Protein AF-A0A7W8ZQ38-F1 (afdb_monomer_lite)

Radius of gyration: 33.42 Å; chains: 1; bounding box: 66×79×79 Å

Structure (mmCIF, N/CA/C/O backbone):
data_AF-A0A7W8ZQ38-F1
#
_entry.id   AF-A0A7W8ZQ38-F1
#
loop_
_atom_site.group_PDB
_atom_site.id
_atom_site.type_symbol
_atom_site.label_atom_id
_atom_site.label_alt_id
_atom_site.label_comp_id
_atom_site.label_asym_id
_atom_site.label_entity_id
_atom_site.label_seq_id
_atom_site.pdbx_PDB_ins_code
_atom_site.Cartn_x
_atom_site.Cartn_y
_atom_site.Cartn_z
_atom_site.occupancy
_atom_site.B_iso_or_equiv
_atom_site.auth_seq_id
_atom_site.auth_comp_id
_atom_site.auth_asym_id
_atom_site.auth_atom_id
_atom_site.pdbx_PDB_model_num
ATOM 1 N N . MET A 1 1 ? -31.532 58.355 -1.473 1.00 50.69 1 MET A N 1
ATOM 2 C CA . MET A 1 1 ? -31.841 57.346 -2.506 1.00 50.69 1 MET A CA 1
ATOM 3 C C . MET A 1 1 ? -30.636 57.085 -3.416 1.00 50.69 1 MET A C 1
ATOM 5 O O . MET A 1 1 ? -30.842 56.932 -4.606 1.00 50.69 1 MET A O 1
ATOM 9 N N . ASP A 1 2 ? -29.387 57.018 -2.915 1.00 50.34 2 ASP A N 1
ATOM 10 C CA . ASP A 1 2 ? -28.267 56.768 -3.848 1.00 50.34 2 ASP A CA 1
ATOM 11 C C . ASP A 1 2 ? -26.927 56.328 -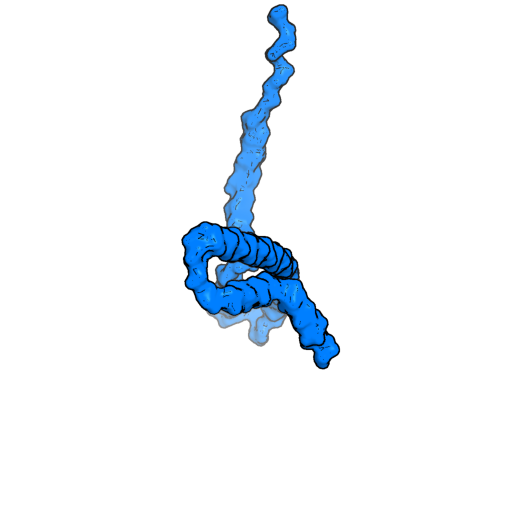3.221 1.00 50.34 2 ASP A C 1
ATOM 13 O O . ASP A 1 2 ? -25.925 57.016 -3.374 1.00 50.34 2 ASP A O 1
ATOM 17 N N . LYS A 1 3 ? -26.876 55.215 -2.468 1.00 45.84 3 LYS A N 1
ATOM 18 C CA . LYS A 1 3 ? -25.592 54.599 -2.039 1.00 45.84 3 LYS A CA 1
ATOM 19 C C . LYS A 1 3 ? -25.678 53.086 -1.767 1.00 45.84 3 LYS A C 1
ATOM 21 O O . LYS A 1 3 ? -25.206 52.639 -0.731 1.00 45.84 3 LYS A O 1
ATOM 26 N N . LEU A 1 4 ? -26.277 52.278 -2.649 1.00 53.41 4 LEU A N 1
ATOM 27 C CA . LEU A 1 4 ? -26.262 50.805 -2.481 1.00 53.41 4 LEU A CA 1
ATOM 28 C C . LEU A 1 4 ? -26.040 49.985 -3.770 1.00 53.41 4 LEU A C 1
ATOM 30 O O . LEU A 1 4 ? -26.257 48.778 -3.770 1.00 53.41 4 LEU A O 1
ATOM 34 N N . THR A 1 5 ? -25.533 50.585 -4.851 1.00 55.25 5 THR A N 1
ATOM 35 C CA . THR A 1 5 ? -25.289 49.855 -6.114 1.00 55.25 5 THR A CA 1
ATOM 36 C C . THR A 1 5 ? -23.851 50.022 -6.589 1.00 55.25 5 THR A C 1
ATOM 38 O O . THR A 1 5 ? -23.603 50.560 -7.664 1.00 55.25 5 THR A O 1
ATOM 41 N N . LYS A 1 6 ? -22.862 49.615 -5.786 1.00 55.97 6 LYS A N 1
ATOM 42 C CA . LYS A 1 6 ? -21.477 49.545 -6.275 1.00 55.97 6 LYS A CA 1
ATOM 43 C C . LYS A 1 6 ? -20.594 48.613 -5.451 1.00 55.97 6 LYS A C 1
ATOM 45 O O . LYS A 1 6 ? -19.630 49.054 -4.860 1.00 55.97 6 LYS A O 1
ATOM 50 N N . GLU A 1 7 ? -20.936 47.331 -5.426 1.00 59.12 7 GLU A N 1
ATOM 51 C CA . GLU A 1 7 ? -19.962 46.243 -5.251 1.00 59.12 7 GLU A CA 1
ATOM 52 C C . GLU A 1 7 ? -20.683 44.900 -5.407 1.00 59.12 7 GLU A C 1
ATOM 54 O O . GLU A 1 7 ? -21.169 44.300 -4.452 1.00 59.12 7 GLU A O 1
ATOM 59 N N . LYS A 1 8 ? -20.802 44.417 -6.644 1.00 54.44 8 LYS A N 1
ATOM 60 C CA . LYS A 1 8 ? -20.897 42.973 -6.866 1.00 54.44 8 LYS A CA 1
ATOM 61 C C . LYS A 1 8 ? -19.575 42.566 -7.500 1.00 54.44 8 LYS A C 1
ATOM 63 O O . LYS A 1 8 ? -19.341 42.972 -8.638 1.00 54.44 8 LYS A O 1
ATOM 68 N N . PRO A 1 9 ? -18.695 41.852 -6.778 1.00 54.56 9 PRO A N 1
ATOM 69 C CA . PRO A 1 9 ? -17.457 41.371 -7.361 1.00 54.56 9 PRO A CA 1
ATOM 70 C C . PRO A 1 9 ? -17.794 40.466 -8.545 1.00 54.56 9 PRO A C 1
ATOM 72 O O . PRO A 1 9 ? -18.752 39.689 -8.519 1.00 54.56 9 PRO A O 1
ATOM 75 N N . ASP A 1 10 ? -17.033 40.635 -9.615 1.00 60.50 10 ASP A N 1
ATOM 76 C CA . ASP A 1 10 ? -17.262 40.037 -10.921 1.00 60.50 10 ASP A CA 1
ATOM 77 C C . ASP A 1 10 ? -16.952 38.528 -10.904 1.00 60.50 10 ASP A C 1
ATOM 79 O O . ASP A 1 10 ? -15.903 38.052 -11.342 1.00 60.50 10 ASP A O 1
ATOM 83 N N . LEU A 1 11 ? -17.889 37.756 -10.348 1.00 59.16 11 LEU A N 1
ATOM 84 C CA . LEU A 1 11 ? -17.826 36.296 -10.227 1.00 59.16 11 LEU A CA 1
ATOM 85 C C . LEU A 1 11 ? -17.810 35.567 -11.582 1.00 59.16 11 LEU A C 1
ATOM 87 O O . LEU A 1 11 ? -17.592 34.353 -11.605 1.00 59.16 11 LEU A O 1
ATOM 91 N N . LYS A 1 12 ? -18.048 36.260 -12.705 1.00 59.25 12 LYS A N 1
ATOM 92 C CA . LYS A 1 12 ? -17.994 35.663 -14.049 1.00 59.25 12 LYS A CA 1
ATOM 93 C C . LYS A 1 12 ? -16.576 35.635 -14.608 1.00 59.25 12 LYS A C 1
ATOM 95 O O . LYS A 1 12 ? -16.187 34.630 -15.204 1.00 59.25 12 LYS A O 1
ATOM 100 N N . ASN A 1 13 ? -15.786 36.676 -14.360 1.00 58.81 13 ASN A N 1
ATOM 101 C CA . ASN A 1 13 ? -14.417 36.754 -14.868 1.00 58.81 13 ASN A CA 1
ATOM 102 C C . ASN A 1 13 ? -13.451 35.827 -14.104 1.00 58.81 13 ASN A C 1
ATOM 104 O O . ASN A 1 13 ? -12.602 35.192 -14.725 1.00 58.81 13 ASN A O 1
ATOM 108 N N . PHE A 1 14 ? -13.674 35.604 -12.803 1.00 56.91 14 PHE A N 1
ATOM 109 C CA . PHE A 1 14 ? -12.914 34.618 -12.012 1.00 56.91 14 PHE A CA 1
ATOM 110 C C . PHE A 1 14 ? -13.169 33.156 -12.425 1.00 56.91 14 PHE A C 1
ATOM 112 O O . PHE A 1 14 ? -12.288 32.310 -12.289 1.00 56.91 14 PHE A O 1
ATOM 119 N N . GLN A 1 15 ? -14.365 32.834 -12.931 1.00 60.34 15 GLN A N 1
ATOM 120 C CA . GLN A 1 15 ? -14.684 31.478 -13.396 1.00 60.34 15 GLN A CA 1
ATOM 121 C C . GLN A 1 15 ? -14.070 31.179 -14.768 1.00 60.34 15 GLN A C 1
ATOM 123 O O . GLN A 1 15 ? -13.598 30.064 -14.991 1.00 60.34 15 GLN A O 1
ATOM 128 N N . ASN A 1 16 ? -14.016 32.166 -15.666 1.00 60.19 16 ASN A N 1
ATOM 129 C CA . ASN A 1 16 ? -13.423 31.990 -16.993 1.00 60.19 16 ASN A CA 1
ATOM 130 C C . ASN A 1 16 ? -11.898 31.785 -16.947 1.00 60.19 16 ASN A C 1
ATOM 132 O O . ASN A 1 16 ? -11.396 30.927 -17.674 1.00 60.19 16 ASN A O 1
ATOM 136 N N . ASP A 1 17 ? -11.179 32.463 -16.047 1.00 58.16 17 ASP A N 1
ATOM 137 C CA . ASP A 1 17 ? -9.726 32.268 -15.887 1.00 58.16 17 ASP A CA 1
ATOM 138 C C . ASP A 1 17 ? -9.374 30.894 -15.283 1.00 58.16 17 ASP A C 1
ATOM 140 O O . ASP A 1 17 ? -8.382 30.261 -15.652 1.00 58.16 17 ASP A O 1
ATOM 144 N N . GLN A 1 18 ? -10.246 30.359 -14.424 1.00 55.41 18 GLN A N 1
ATOM 145 C CA . GLN A 1 18 ? -10.088 29.023 -13.839 1.00 55.41 18 GLN A CA 1
ATOM 146 C C . GLN A 1 18 ? -10.422 27.893 -14.836 1.00 55.41 18 GLN A C 1
ATOM 148 O O . GLN A 1 18 ? -9.882 26.790 -14.726 1.00 55.41 18 GLN A O 1
ATOM 153 N N . MET A 1 19 ? -11.291 28.135 -15.828 1.00 52.50 19 MET A N 1
ATOM 154 C CA . MET A 1 19 ? -11.698 27.113 -16.808 1.00 52.50 19 MET A CA 1
ATOM 155 C C . MET A 1 19 ? -10.720 26.947 -17.981 1.00 52.50 19 MET A C 1
ATOM 157 O O . MET A 1 19 ? -10.609 25.846 -18.532 1.00 52.50 19 MET A O 1
ATOM 161 N N . ILE A 1 20 ? -9.980 27.994 -18.360 1.00 53.94 20 ILE A N 1
ATOM 162 C CA . ILE A 1 20 ? -9.043 27.929 -19.496 1.00 53.94 20 ILE A CA 1
ATOM 163 C C . ILE A 1 20 ? -7.747 27.191 -19.114 1.00 53.94 20 ILE A C 1
ATOM 165 O O . ILE A 1 20 ? -7.216 26.431 -19.928 1.00 53.94 20 ILE A O 1
ATOM 169 N N . SER A 1 21 ? -7.292 27.306 -17.860 1.00 51.31 21 SER A N 1
ATOM 170 C CA . SER A 1 21 ? -6.097 26.594 -17.370 1.00 51.31 21 SER A CA 1
ATOM 171 C C . SER A 1 21 ? -6.341 25.092 -17.127 1.00 51.31 21 SER A C 1
ATOM 173 O O . SER A 1 21 ? -5.463 24.253 -17.345 1.00 51.31 21 SER A O 1
ATOM 175 N N . LYS A 1 22 ? -7.574 24.707 -16.778 1.00 52.22 22 LYS A N 1
ATOM 176 C CA . LYS A 1 22 ? -7.913 23.311 -16.456 1.00 52.22 22 LYS A CA 1
ATOM 177 C C . LYS A 1 22 ? -8.055 22.391 -17.671 1.00 52.22 22 LYS A C 1
ATOM 179 O O . LYS A 1 22 ? -7.666 21.230 -17.618 1.00 52.22 22 LYS A O 1
ATOM 184 N N . LYS A 1 23 ? -8.514 22.881 -18.827 1.00 52.53 23 LYS A N 1
ATOM 185 C CA . LYS A 1 23 ? -8.968 21.986 -19.914 1.00 52.53 23 LYS A CA 1
ATOM 186 C C . LYS A 1 23 ? -7.860 21.224 -20.666 1.00 52.53 23 LYS A C 1
ATOM 188 O O . LYS A 1 23 ? -8.150 20.213 -21.307 1.00 52.53 23 LYS A O 1
ATOM 193 N N . LYS A 1 24 ? -6.599 21.677 -20.603 1.00 52.25 24 LYS A N 1
ATOM 194 C CA . LYS A 1 24 ? -5.443 20.956 -21.184 1.00 52.25 24 LYS A CA 1
ATOM 195 C C . LYS A 1 24 ? -4.626 20.206 -20.129 1.00 52.25 24 LYS A C 1
ATOM 197 O O . LYS A 1 24 ? -4.165 19.106 -20.413 1.00 52.25 24 LYS A O 1
ATOM 202 N N . SER A 1 25 ? -4.512 20.759 -18.921 1.00 50.41 25 SER A N 1
ATOM 203 C CA . SER A 1 25 ? -3.780 20.143 -17.808 1.00 50.41 25 SER A CA 1
ATOM 204 C C . SER A 1 25 ? -4.532 18.964 -17.180 1.00 50.41 25 SER A C 1
ATOM 206 O O . SER A 1 25 ? -3.908 17.973 -16.803 1.00 50.41 25 SER A O 1
ATOM 208 N N . ASP A 1 26 ? -5.870 18.997 -17.152 1.00 52.50 26 ASP A N 1
ATOM 209 C CA . ASP A 1 26 ? -6.668 17.934 -16.526 1.00 52.50 26 ASP A CA 1
ATOM 210 C C . ASP A 1 26 ? -6.552 16.597 -17.266 1.00 52.50 26 ASP A C 1
ATOM 212 O O . ASP A 1 26 ? -6.580 15.548 -16.632 1.00 52.50 26 ASP A O 1
ATOM 216 N N . ARG A 1 27 ? -6.344 16.591 -18.592 1.00 56.06 27 ARG A N 1
ATOM 217 C CA . ARG A 1 27 ? -6.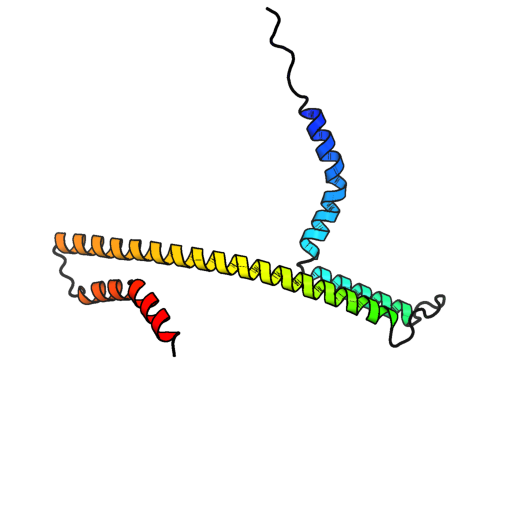204 15.330 -19.347 1.00 56.06 27 ARG A CA 1
ATOM 218 C C . ARG A 1 27 ? -4.858 14.645 -19.119 1.00 56.06 27 ARG A C 1
ATOM 220 O O . ARG A 1 27 ? -4.819 13.425 -18.986 1.00 56.06 27 ARG A O 1
ATOM 227 N N . PHE A 1 28 ? -3.777 15.415 -19.013 1.00 50.03 28 PHE A N 1
ATOM 228 C CA . PHE A 1 28 ? -2.4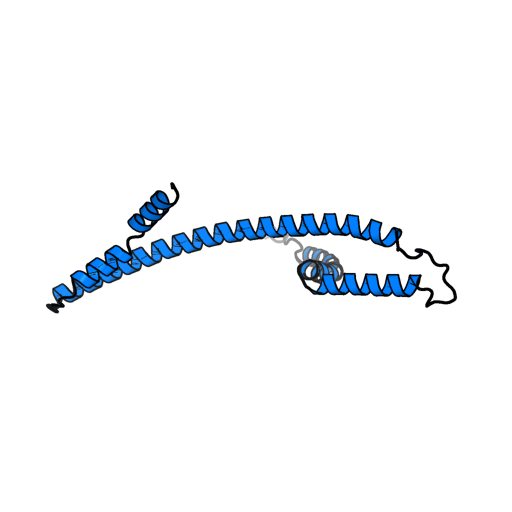74 14.870 -18.627 1.00 50.03 28 PHE A CA 1
ATOM 229 C C . PHE A 1 28 ? -2.457 14.486 -17.146 1.00 50.03 28 PHE A C 1
ATOM 231 O O . PHE A 1 28 ? -1.960 13.419 -16.806 1.00 50.03 28 PHE A O 1
ATOM 238 N N . SER A 1 29 ? -3.089 15.275 -16.276 1.00 41.94 29 SER A N 1
ATOM 239 C CA . SER A 1 29 ? -3.174 14.982 -14.841 1.00 41.94 29 SER A CA 1
ATOM 240 C C . SER A 1 29 ? -3.999 13.727 -14.538 1.00 41.94 29 SER A C 1
ATOM 242 O O . SER A 1 29 ? -3.635 12.976 -13.633 1.00 41.94 29 SER A O 1
ATOM 244 N N . PHE A 1 30 ? -5.052 13.437 -15.315 1.00 50.88 30 PHE A N 1
ATOM 245 C CA . PHE A 1 30 ? -5.841 12.208 -15.150 1.00 50.88 30 PHE A CA 1
ATOM 246 C C . PHE A 1 30 ? -5.064 10.952 -15.571 1.00 50.88 30 PHE A C 1
ATOM 248 O O . PHE A 1 30 ? -5.167 9.913 -14.921 1.00 50.88 30 PHE A O 1
ATOM 255 N N . LEU A 1 31 ? -4.236 11.055 -16.618 1.00 52.12 31 LEU A N 1
ATOM 256 C CA . LEU A 1 31 ? -3.332 9.977 -17.020 1.00 52.12 31 LEU A CA 1
ATOM 257 C C . LEU A 1 31 ? -2.223 9.789 -15.982 1.00 52.12 31 LEU A C 1
ATOM 259 O O . LEU A 1 31 ? -2.029 8.684 -15.498 1.00 52.12 31 LEU A O 1
ATOM 263 N N . ILE A 1 32 ? -1.545 10.852 -15.561 1.00 53.97 32 ILE A N 1
ATOM 264 C CA . ILE A 1 32 ? -0.431 10.777 -14.605 1.00 53.97 32 ILE A CA 1
ATOM 265 C C . ILE A 1 32 ? -0.919 10.211 -13.256 1.00 53.97 32 ILE A C 1
ATOM 267 O O . ILE A 1 32 ? -0.357 9.240 -12.761 1.00 53.97 32 ILE A O 1
ATOM 271 N N . THR A 1 33 ? -2.022 10.712 -12.696 1.00 52.66 33 THR A N 1
ATOM 272 C CA . THR A 1 33 ? -2.479 10.314 -11.347 1.00 52.66 33 THR A CA 1
ATOM 273 C C . THR A 1 33 ? -2.900 8.841 -11.250 1.00 52.66 33 THR A C 1
ATOM 275 O O . THR A 1 33 ? -2.713 8.226 -10.203 1.00 52.66 33 THR A O 1
ATOM 278 N N . ASN A 1 34 ? -3.410 8.245 -12.336 1.00 53.22 34 ASN A N 1
ATOM 279 C CA . ASN A 1 34 ? -3.832 6.838 -12.352 1.00 53.22 34 ASN A CA 1
ATOM 280 C C . ASN A 1 34 ? -2.770 5.876 -12.922 1.00 53.22 34 ASN A C 1
ATOM 282 O O . ASN A 1 34 ? -2.847 4.670 -12.698 1.00 53.22 34 ASN A O 1
ATOM 286 N N . THR A 1 35 ? -1.775 6.381 -13.661 1.00 50.47 35 THR A N 1
ATOM 287 C CA . THR A 1 35 ? -0.789 5.525 -14.348 1.00 50.47 35 THR A CA 1
ATOM 288 C C . THR A 1 35 ? 0.354 5.111 -13.425 1.00 50.47 35 THR A C 1
ATOM 290 O O . THR A 1 35 ? 0.768 3.960 -13.477 1.00 50.47 35 THR A O 1
ATOM 293 N N . PHE A 1 36 ? 0.812 5.971 -12.507 1.00 55.06 36 PHE A N 1
ATOM 294 C CA . PHE A 1 36 ? 1.933 5.634 -11.608 1.00 55.06 36 PHE A CA 1
ATOM 295 C C . PHE A 1 36 ? 1.607 4.582 -10.527 1.00 55.06 36 PHE A C 1
ATOM 297 O O . PHE A 1 36 ? 2.522 4.080 -9.882 1.00 55.06 36 PHE A O 1
ATOM 304 N N . GLY A 1 37 ? 0.332 4.226 -10.334 1.00 53.19 37 GLY A N 1
ATOM 305 C CA . GLY A 1 37 ? -0.103 3.189 -9.387 1.00 53.19 37 GLY A CA 1
ATOM 306 C C . GLY A 1 37 ? -0.681 1.926 -10.033 1.00 53.19 37 GLY A C 1
ATOM 307 O O . GLY A 1 37 ? -1.184 1.068 -9.314 1.00 53.19 37 GLY A O 1
ATOM 308 N N . SER A 1 38 ? -0.662 1.815 -11.366 1.00 64.12 38 SER A N 1
ATOM 309 C CA . SER A 1 38 ? -1.409 0.790 -12.107 1.00 64.12 38 SER A CA 1
ATOM 310 C C . SER A 1 38 ? -0.504 -0.071 -12.991 1.00 64.12 38 SER A C 1
ATOM 312 O O . SER A 1 38 ? 0.510 0.394 -13.511 1.00 64.12 38 SER A O 1
ATOM 314 N N . ILE A 1 39 ? -0.921 -1.323 -13.222 1.00 70.75 39 ILE A N 1
ATOM 315 C CA . ILE A 1 39 ? -0.282 -2.315 -14.112 1.00 70.75 39 ILE A CA 1
ATOM 316 C C . ILE A 1 39 ? 0.015 -1.757 -15.521 1.00 70.75 39 ILE A C 1
ATOM 318 O O . ILE A 1 39 ? 0.901 -2.235 -16.222 1.00 70.75 39 ILE A O 1
ATOM 322 N N . VAL A 1 40 ? -0.690 -0.694 -15.919 1.00 74.69 40 VAL A N 1
ATOM 323 C CA . VAL A 1 40 ? -0.520 0.037 -17.181 1.00 74.69 40 VAL A CA 1
ATOM 324 C C . VAL A 1 40 ? 0.889 0.629 -17.348 1.00 74.69 40 VAL A C 1
ATOM 326 O O . VAL A 1 40 ? 1.429 0.583 -18.453 1.00 74.69 40 VAL A O 1
ATOM 329 N N . PHE A 1 41 ? 1.522 1.140 -16.283 1.00 77.19 41 PHE A N 1
ATOM 330 C CA . PHE A 1 41 ? 2.887 1.686 -16.374 1.00 77.19 41 PHE A CA 1
ATOM 331 C C . PHE A 1 41 ? 3.913 0.602 -16.716 1.00 77.19 41 PHE A C 1
ATOM 333 O O . PHE A 1 41 ? 4.782 0.809 -17.561 1.00 77.19 41 PHE A O 1
ATOM 340 N N . LEU A 1 42 ? 3.756 -0.586 -16.125 1.00 80.94 42 LEU A N 1
ATOM 341 C CA . LEU A 1 42 ? 4.599 -1.743 -16.412 1.00 80.94 42 LEU A CA 1
ATOM 342 C C . LEU A 1 42 ? 4.514 -2.132 -17.895 1.00 80.94 42 LEU A C 1
ATOM 344 O O . LEU A 1 42 ? 5.548 -2.325 -18.533 1.00 80.94 42 LEU A O 1
ATOM 348 N N . PHE A 1 43 ? 3.308 -2.179 -18.472 1.00 83.31 43 PHE A N 1
ATOM 349 C CA . PHE A 1 43 ? 3.132 -2.477 -19.900 1.00 83.31 43 PHE A CA 1
ATOM 350 C C . PHE A 1 43 ? 3.793 -1.437 -20.815 1.00 83.31 43 PHE A C 1
ATOM 352 O O . PHE A 1 43 ? 4.389 -1.811 -21.823 1.00 83.31 43 PHE A O 1
ATOM 359 N N . ILE A 1 44 ? 3.743 -0.151 -20.458 1.00 84.69 44 ILE A N 1
ATOM 360 C CA . ILE A 1 44 ? 4.436 0.919 -21.193 1.00 84.69 44 ILE A CA 1
ATOM 361 C C . ILE A 1 44 ? 5.956 0.730 -21.158 1.00 84.69 44 ILE A C 1
ATOM 363 O O . ILE A 1 44 ? 6.600 0.844 -22.201 1.00 84.69 44 ILE A O 1
ATOM 367 N N . CYS A 1 45 ? 6.530 0.400 -19.997 1.00 83.75 45 CYS A N 1
ATOM 368 C CA . CYS A 1 45 ? 7.963 0.120 -19.880 1.00 83.75 45 CYS A CA 1
ATOM 369 C C . CYS A 1 45 ? 8.374 -1.078 -20.744 1.00 83.75 45 CYS A C 1
ATOM 371 O O . CYS A 1 45 ? 9.357 -0.993 -21.477 1.00 83.75 45 CYS A O 1
ATOM 373 N N . ILE A 1 46 ? 7.600 -2.168 -20.714 1.00 86.75 46 ILE A N 1
ATOM 374 C CA . ILE A 1 46 ? 7.859 -3.347 -21.552 1.00 86.75 46 ILE A CA 1
ATOM 375 C C . ILE A 1 46 ? 7.801 -2.985 -23.038 1.00 86.75 46 ILE A C 1
ATOM 377 O O . ILE A 1 46 ? 8.709 -3.339 -23.786 1.00 86.75 46 ILE A O 1
ATOM 381 N N . LEU A 1 47 ? 6.772 -2.253 -23.471 1.00 89.12 47 LEU A N 1
ATOM 382 C CA . LEU A 1 47 ? 6.635 -1.835 -24.866 1.00 89.12 47 LEU A CA 1
ATOM 383 C C . LEU A 1 47 ? 7.822 -0.964 -25.307 1.00 89.12 47 LEU A C 1
ATOM 385 O O . LEU A 1 47 ? 8.362 -1.168 -26.392 1.00 89.12 47 LEU A O 1
ATOM 389 N N . PHE A 1 48 ? 8.265 -0.040 -24.450 1.00 88.06 48 PHE A N 1
ATOM 390 C CA . PHE A 1 48 ? 9.452 0.778 -24.692 1.00 88.06 48 PHE A CA 1
ATOM 391 C C . PHE A 1 48 ? 10.712 -0.080 -24.880 1.00 88.06 48 PHE A C 1
ATOM 393 O O . PHE A 1 48 ? 11.436 0.121 -25.855 1.00 88.06 48 PHE A O 1
ATOM 400 N N . PHE A 1 49 ? 10.944 -1.072 -24.013 1.00 88.38 49 PHE A N 1
ATOM 401 C CA . PHE A 1 49 ? 12.078 -1.991 -24.154 1.00 88.38 49 PHE A CA 1
ATOM 402 C C . PHE A 1 49 ? 12.023 -2.791 -25.451 1.00 88.38 49 PHE A C 1
ATOM 404 O O . PHE A 1 49 ? 13.022 -2.866 -26.162 1.00 88.38 49 PHE A O 1
ATOM 411 N N . VAL A 1 50 ? 10.860 -3.348 -25.791 1.00 88.62 50 VAL A N 1
ATOM 412 C CA . VAL A 1 50 ? 10.680 -4.118 -27.029 1.00 88.62 50 VAL A CA 1
ATOM 413 C C . VAL A 1 50 ? 10.973 -3.248 -28.251 1.00 88.62 50 VAL A C 1
ATOM 415 O O . VAL A 1 50 ? 11.730 -3.664 -29.124 1.00 88.62 50 VAL A O 1
ATOM 418 N N . ILE A 1 51 ? 10.447 -2.021 -28.294 1.00 87.19 51 ILE A N 1
ATOM 419 C CA . ILE A 1 51 ? 10.700 -1.079 -29.394 1.00 87.19 51 ILE A CA 1
ATOM 420 C C . ILE A 1 51 ? 12.193 -0.731 -29.487 1.00 87.19 51 ILE A C 1
ATOM 422 O O . ILE A 1 51 ? 12.750 -0.739 -30.585 1.00 87.19 51 ILE A O 1
ATOM 426 N N . TRP A 1 52 ? 12.855 -0.467 -28.355 1.00 85.50 52 TRP A N 1
ATOM 427 C CA . TRP A 1 52 ? 14.283 -0.135 -28.312 1.00 85.50 52 TRP A CA 1
ATOM 428 C C . TRP A 1 52 ? 15.167 -1.285 -28.800 1.00 85.50 52 TRP A C 1
ATOM 430 O O . TRP A 1 52 ? 16.095 -1.075 -29.586 1.00 85.50 52 TRP A O 1
ATOM 440 N N . ILE A 1 53 ? 14.864 -2.507 -28.361 1.00 83.94 53 ILE A N 1
ATOM 441 C CA . ILE A 1 53 ? 15.576 -3.718 -28.773 1.00 83.94 53 ILE A CA 1
ATOM 442 C C . ILE A 1 53 ? 15.352 -3.960 -30.270 1.00 83.94 53 ILE A C 1
ATOM 444 O O . ILE A 1 53 ? 16.322 -4.143 -30.999 1.00 83.94 53 ILE A O 1
ATOM 448 N N . CYS A 1 54 ? 14.110 -3.882 -30.766 1.00 83.31 54 CYS A N 1
ATOM 449 C CA . CYS A 1 54 ? 13.809 -4.034 -32.194 1.00 83.31 54 CYS A CA 1
ATOM 450 C C . CYS A 1 54 ? 14.526 -2.990 -33.068 1.00 83.31 54 CYS A C 1
ATOM 452 O O . CYS A 1 54 ? 15.008 -3.334 -34.148 1.00 83.31 54 CYS A O 1
ATOM 454 N N . TRP A 1 55 ? 14.635 -1.741 -32.602 1.00 81.12 55 TRP A N 1
ATOM 455 C CA . TRP A 1 55 ? 15.397 -0.691 -33.285 1.00 81.12 55 TRP A CA 1
ATOM 456 C C . TRP A 1 55 ? 16.891 -1.040 -33.351 1.00 81.12 55 TRP A C 1
ATOM 458 O O . TRP A 1 55 ? 17.498 -0.951 -34.419 1.00 81.12 55 TRP A O 1
ATOM 468 N N . ASN A 1 56 ? 17.492 -1.459 -32.234 1.00 78.00 56 ASN A N 1
ATOM 469 C CA . ASN A 1 56 ? 18.933 -1.729 -32.157 1.00 78.00 56 ASN A CA 1
ATOM 470 C C . ASN A 1 56 ? 19.354 -3.098 -32.728 1.00 78.00 56 ASN A C 1
ATOM 472 O O . ASN A 1 56 ? 20.527 -3.271 -33.050 1.00 78.00 56 ASN A O 1
ATOM 476 N N . LEU A 1 57 ? 18.422 -4.036 -32.943 1.00 73.88 57 LEU A N 1
ATOM 477 C CA . LEU A 1 57 ? 18.672 -5.311 -33.639 1.00 73.88 57 LEU A CA 1
ATOM 478 C C . LEU A 1 57 ? 18.894 -5.165 -35.155 1.00 73.88 57 LEU A C 1
ATOM 480 O O . LEU A 1 57 ? 19.132 -6.159 -35.835 1.00 73.88 57 LEU A O 1
ATOM 484 N N . GLY A 1 58 ? 18.812 -3.949 -35.702 1.00 67.69 58 GLY A N 1
ATOM 485 C CA . GLY A 1 58 ? 19.071 -3.709 -37.123 1.00 67.69 58 GLY A CA 1
ATOM 486 C C . GLY A 1 58 ? 17.933 -4.145 -38.050 1.00 67.69 58 GLY A C 1
ATOM 487 O O . GLY A 1 58 ? 18.147 -4.285 -39.250 1.00 67.69 58 GLY A O 1
ATOM 488 N N . LEU A 1 59 ? 16.709 -4.310 -37.528 1.00 60.12 59 LEU A N 1
ATOM 489 C CA . LEU A 1 59 ? 15.501 -4.546 -38.341 1.00 60.12 59 LEU A CA 1
ATOM 490 C C . LEU A 1 59 ? 15.170 -3.363 -39.274 1.00 60.12 59 LEU A C 1
ATOM 492 O O . LEU A 1 59 ? 14.385 -3.511 -40.207 1.00 60.12 59 LEU A O 1
ATOM 496 N N . LEU A 1 60 ? 15.777 -2.195 -39.038 1.00 59.78 60 LEU A N 1
ATOM 497 C CA . LEU A 1 60 ? 15.680 -1.007 -39.881 1.00 59.78 60 LEU A CA 1
ATOM 498 C C . LEU A 1 60 ? 16.998 -0.819 -40.663 1.00 59.78 60 LEU A C 1
ATOM 500 O O . LEU A 1 60 ? 17.983 -0.361 -40.081 1.00 59.78 60 LEU A O 1
ATOM 504 N N . PRO A 1 61 ? 17.036 -1.110 -41.979 1.00 56.16 61 PRO A N 1
ATOM 505 C CA . PRO A 1 61 ? 18.265 -1.143 -42.788 1.00 56.16 61 PRO A CA 1
ATOM 506 C C . PRO A 1 61 ? 18.970 0.215 -42.990 1.00 56.16 61 PRO A C 1
ATOM 508 O O . PRO A 1 61 ? 20.002 0.276 -43.651 1.00 56.16 61 PRO A O 1
ATOM 511 N N . SER A 1 62 ? 18.446 1.312 -42.431 1.00 59.28 62 SER A N 1
ATOM 512 C CA . SER A 1 62 ? 18.993 2.671 -42.590 1.00 59.28 62 SER A CA 1
ATOM 513 C C . SER A 1 62 ? 19.530 3.303 -41.301 1.00 59.28 62 SER A C 1
ATOM 515 O O . SER A 1 62 ? 19.999 4.440 -41.344 1.00 59.28 62 SER A O 1
ATOM 517 N N . LEU A 1 63 ? 19.483 2.612 -40.158 1.00 59.78 63 LEU A N 1
ATOM 518 C CA . LEU A 1 63 ? 19.920 3.163 -38.873 1.00 59.78 63 LEU A CA 1
ATOM 519 C C . LEU A 1 63 ? 21.177 2.444 -38.379 1.00 59.78 63 LEU A C 1
ATOM 521 O O . LEU A 1 63 ? 21.207 1.225 -38.236 1.00 59.78 63 LEU A O 1
ATOM 525 N N . LYS A 1 64 ? 22.237 3.219 -38.127 1.00 62.44 64 LYS A N 1
ATOM 526 C CA . LYS A 1 64 ? 23.477 2.719 -37.524 1.00 62.44 64 LYS A CA 1
ATOM 527 C C . LYS A 1 64 ? 23.155 2.170 -36.133 1.00 62.44 64 LYS A C 1
ATOM 529 O O . LYS A 1 64 ? 22.455 2.839 -35.376 1.00 62.44 64 LYS A O 1
ATOM 534 N N . VAL A 1 65 ? 23.670 0.980 -35.813 1.00 64.56 65 VAL A N 1
ATOM 535 C CA . VAL A 1 65 ? 23.531 0.360 -34.485 1.00 64.56 65 VAL A CA 1
ATOM 536 C C . VAL A 1 65 ? 24.051 1.352 -33.442 1.00 64.56 65 VAL A C 1
ATOM 538 O O . VAL A 1 65 ? 25.247 1.642 -33.410 1.00 64.56 65 VAL A O 1
ATOM 541 N N . PHE A 1 66 ? 23.135 1.942 -32.672 1.00 68.00 66 PHE A N 1
ATOM 542 C CA . PHE A 1 66 ? 23.443 2.973 -31.680 1.00 68.00 66 PHE A CA 1
ATOM 543 C C . PHE A 1 66 ? 23.898 2.335 -30.365 1.00 68.00 66 PHE A C 1
ATOM 545 O O . PHE A 1 66 ? 24.849 2.815 -29.756 1.00 68.00 66 PHE A O 1
ATOM 552 N N . ASP A 1 67 ? 23.260 1.224 -29.984 1.00 75.31 67 ASP A N 1
ATOM 553 C CA . ASP A 1 67 ? 23.554 0.463 -28.770 1.00 75.31 67 ASP A CA 1
ATOM 554 C C . ASP A 1 67 ? 23.776 -1.024 -29.125 1.00 75.31 67 ASP A C 1
ATOM 556 O O . ASP A 1 67 ? 22.813 -1.789 -29.233 1.00 75.31 67 ASP A O 1
ATOM 560 N N . PRO A 1 68 ? 25.026 -1.443 -29.412 1.00 74.12 68 PRO A N 1
ATOM 561 C CA . PRO A 1 68 ? 25.351 -2.838 -29.695 1.00 74.12 68 PRO A CA 1
ATOM 562 C C . PRO A 1 68 ? 25.057 -3.726 -28.487 1.00 74.12 68 PRO A C 1
ATOM 564 O O . PRO A 1 68 ? 25.230 -3.305 -27.344 1.00 74.12 68 PRO A O 1
ATOM 567 N N . PHE A 1 69 ? 24.683 -4.983 -28.734 1.00 70.94 69 PHE A N 1
ATOM 568 C CA . PHE A 1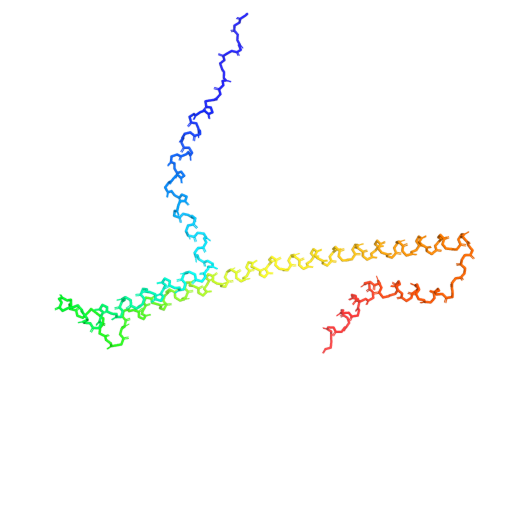 69 ? 24.580 -5.989 -27.675 1.00 70.94 69 PHE A CA 1
ATOM 569 C C . PHE A 1 69 ? 25.905 -6.025 -26.891 1.00 70.94 69 PHE A C 1
ATOM 571 O O . PHE A 1 69 ? 26.949 -6.223 -27.523 1.00 70.94 69 PHE A O 1
ATOM 578 N N . PRO A 1 70 ? 25.912 -5.775 -25.565 1.00 75.81 70 PRO A N 1
ATOM 579 C CA . PRO A 1 70 ? 24.853 -6.036 -24.572 1.00 75.81 70 PRO A CA 1
ATOM 580 C C . PRO A 1 70 ? 23.905 -4.873 -24.163 1.00 75.81 70 PRO A C 1
ATOM 582 O O . PRO A 1 70 ? 23.233 -4.992 -23.149 1.00 75.81 70 PRO A O 1
ATOM 585 N N . PHE A 1 71 ? 23.776 -3.789 -24.936 1.00 84.38 71 PHE A N 1
ATOM 586 C CA . PHE A 1 71 ? 22.909 -2.624 -24.641 1.00 84.38 71 PHE A CA 1
ATOM 587 C C . PHE A 1 71 ? 23.316 -1.775 -23.416 1.00 84.38 71 PHE A C 1
ATOM 589 O O . PHE A 1 71 ? 22.512 -1.487 -22.523 1.00 84.38 71 PHE A O 1
ATOM 596 N N . GLN A 1 72 ? 24.577 -1.340 -23.367 1.00 85.19 72 GLN A N 1
ATOM 597 C CA . GLN A 1 72 ? 25.148 -0.605 -22.229 1.00 85.19 72 GLN A CA 1
ATOM 598 C C . GLN A 1 72 ? 24.387 0.698 -21.904 1.00 85.19 72 GLN A C 1
ATOM 600 O O . GLN A 1 72 ? 24.277 1.085 -20.735 1.00 85.19 72 GLN A O 1
ATOM 605 N N . ALA A 1 73 ? 23.872 1.399 -22.922 1.00 85.75 73 ALA A N 1
ATOM 606 C CA . ALA A 1 73 ? 23.165 2.664 -22.718 1.00 85.75 73 ALA A CA 1
ATOM 607 C C . ALA A 1 73 ? 21.781 2.442 -22.092 1.00 85.75 73 ALA A C 1
ATOM 609 O O . ALA A 1 73 ? 21.388 3.176 -21.178 1.00 85.75 73 ALA A O 1
ATOM 610 N N . LEU A 1 74 ? 21.063 1.412 -22.549 1.00 88.44 74 LEU A N 1
ATOM 611 C CA . LEU A 1 74 ? 19.775 1.027 -21.980 1.00 88.44 74 LEU A CA 1
ATOM 612 C C . LEU A 1 74 ? 19.920 0.647 -20.501 1.00 88.44 74 LEU A C 1
ATOM 614 O O . LEU A 1 74 ? 19.190 1.174 -19.662 1.00 88.44 74 LEU A O 1
ATOM 618 N N . GLU A 1 75 ? 20.889 -0.209 -20.168 1.00 89.12 75 GLU A N 1
ATOM 619 C CA . GLU A 1 75 ? 21.129 -0.661 -18.791 1.00 89.12 75 GLU A CA 1
ATOM 620 C C . GLU A 1 75 ? 21.397 0.504 -17.828 1.00 89.12 75 GLU A C 1
ATOM 622 O O . GLU A 1 75 ? 20.839 0.551 -16.726 1.00 89.12 75 GLU A O 1
ATOM 627 N N . MET A 1 76 ? 22.193 1.488 -18.257 1.00 90.94 76 MET A N 1
ATOM 628 C CA . MET A 1 76 ? 22.486 2.677 -17.455 1.00 90.94 76 MET A CA 1
ATOM 629 C C . MET A 1 76 ? 21.209 3.446 -17.107 1.00 90.94 76 MET A C 1
ATOM 631 O O . MET A 1 76 ? 20.966 3.740 -15.932 1.00 90.94 76 MET A O 1
ATOM 635 N N . VAL A 1 77 ? 20.375 3.738 -18.110 1.00 89.19 77 VAL A N 1
ATOM 636 C CA . VAL A 1 77 ? 19.111 4.460 -17.914 1.00 89.19 77 VAL A CA 1
ATOM 637 C C . VAL A 1 77 ? 18.184 3.663 -16.997 1.00 89.19 77 VAL A C 1
ATOM 639 O O . VAL A 1 77 ? 17.653 4.215 -16.031 1.00 89.19 77 VAL A O 1
ATOM 642 N N . VAL A 1 78 ? 18.039 2.358 -17.234 1.00 90.88 78 VAL A N 1
ATOM 643 C CA . VAL A 1 78 ? 17.186 1.483 -16.418 1.00 90.88 78 VAL A CA 1
ATOM 644 C C . VAL A 1 78 ? 17.618 1.463 -14.960 1.00 90.88 78 VAL A C 1
ATOM 646 O O . VAL A 1 78 ? 16.755 1.532 -14.089 1.00 90.88 7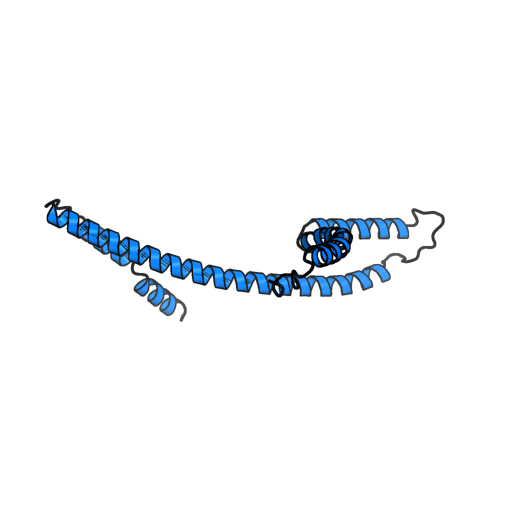8 VAL A O 1
ATOM 649 N N . SER A 1 79 ? 18.921 1.422 -14.671 1.00 94.56 79 SER A N 1
ATOM 650 C CA . SER A 1 79 ? 19.414 1.391 -13.289 1.00 94.56 79 SER A CA 1
ATOM 651 C C . SER A 1 79 ? 18.972 2.620 -12.482 1.00 94.56 79 SER A C 1
ATOM 653 O O . SER A 1 79 ? 18.466 2.494 -11.366 1.00 94.56 79 SER A O 1
ATOM 655 N N . ILE A 1 80 ? 19.068 3.813 -13.075 1.00 93.69 80 ILE A N 1
ATOM 656 C CA . ILE A 1 80 ? 18.677 5.071 -12.430 1.00 93.69 80 ILE A CA 1
ATOM 657 C C . ILE A 1 80 ? 17.158 5.110 -12.250 1.00 93.69 80 ILE A C 1
ATOM 659 O O . ILE A 1 80 ? 16.663 5.434 -11.166 1.00 93.69 80 ILE A O 1
ATOM 663 N N . PHE A 1 81 ? 16.410 4.727 -13.289 1.00 89.31 81 PHE A N 1
ATOM 664 C CA . PHE A 1 81 ? 14.954 4.624 -13.212 1.00 89.31 81 PHE A CA 1
ATOM 665 C C . PHE A 1 81 ? 14.508 3.626 -12.134 1.00 89.31 81 PHE A C 1
ATOM 667 O O . PHE A 1 81 ? 13.578 3.920 -11.385 1.00 89.31 81 PHE A O 1
ATOM 674 N N . ALA A 1 82 ? 15.189 2.488 -11.989 1.00 90.19 82 ALA A N 1
ATOM 675 C CA . ALA A 1 82 ? 14.884 1.481 -10.977 1.00 90.19 82 ALA A CA 1
ATOM 676 C C . ALA A 1 82 ? 15.071 2.013 -9.549 1.00 90.19 82 ALA A C 1
ATOM 678 O O . ALA A 1 82 ? 14.215 1.773 -8.696 1.00 90.19 82 ALA A O 1
ATOM 679 N N . VAL A 1 83 ? 16.129 2.790 -9.284 1.00 95.00 83 VAL A N 1
ATOM 680 C CA . VAL A 1 83 ? 16.328 3.437 -7.973 1.00 95.00 83 VAL A CA 1
ATOM 681 C C . VAL A 1 83 ? 15.181 4.402 -7.664 1.00 95.00 83 VAL A C 1
ATOM 683 O O . VAL A 1 83 ? 14.612 4.354 -6.571 1.00 95.00 83 VAL A O 1
ATOM 686 N N . ILE A 1 84 ? 14.788 5.235 -8.632 1.00 90.31 84 ILE A N 1
ATOM 687 C CA . ILE A 1 84 ? 13.670 6.181 -8.478 1.00 90.31 84 ILE A CA 1
ATOM 688 C C . ILE A 1 84 ? 12.357 5.432 -8.197 1.00 90.31 84 ILE A C 1
ATOM 690 O O . ILE A 1 84 ? 11.607 5.809 -7.289 1.00 90.31 84 ILE A O 1
ATOM 694 N N . LEU A 1 85 ? 12.087 4.350 -8.934 1.00 88.56 85 LEU A N 1
ATOM 695 C CA . LEU A 1 85 ? 10.912 3.502 -8.725 1.00 88.56 85 LEU A CA 1
ATOM 696 C C . LEU A 1 85 ? 10.924 2.856 -7.340 1.00 88.56 85 LEU A C 1
ATOM 698 O O . LEU A 1 85 ? 9.922 2.932 -6.633 1.00 88.56 85 LEU A O 1
ATOM 702 N N . SER A 1 86 ? 12.055 2.297 -6.913 1.00 91.62 86 SER A N 1
ATOM 703 C CA . SER A 1 86 ? 12.196 1.671 -5.596 1.00 91.62 86 SER A CA 1
ATOM 704 C C . SER A 1 86 ? 11.904 2.661 -4.466 1.00 91.62 86 SER A C 1
ATOM 706 O O . SER A 1 86 ? 11.146 2.350 -3.547 1.00 91.62 86 SER A O 1
ATOM 708 N N . VAL A 1 87 ? 12.444 3.881 -4.538 1.00 93.44 87 VAL A N 1
ATOM 709 C CA . VAL A 1 87 ? 12.169 4.929 -3.540 1.00 93.44 87 VAL A CA 1
ATOM 710 C C . VAL A 1 87 ? 10.696 5.350 -3.570 1.00 93.44 87 VAL A C 1
ATOM 712 O O . VAL A 1 87 ? 10.075 5.486 -2.517 1.00 93.44 87 VAL A O 1
ATOM 715 N N . THR A 1 88 ? 10.110 5.502 -4.758 1.00 86.94 88 THR A N 1
ATOM 716 C CA . THR A 1 88 ? 8.686 5.847 -4.927 1.00 86.94 88 THR A CA 1
ATOM 717 C C . THR A 1 88 ? 7.773 4.783 -4.319 1.00 86.94 88 THR A C 1
ATOM 719 O O . THR A 1 88 ? 6.824 5.105 -3.593 1.00 86.94 88 THR A O 1
ATOM 722 N N . VAL A 1 89 ? 8.084 3.509 -4.562 1.00 87.69 89 VAL A N 1
ATOM 723 C CA . VAL A 1 89 ? 7.384 2.364 -3.971 1.00 87.69 89 VAL A CA 1
ATOM 724 C C . VAL A 1 89 ? 7.549 2.375 -2.455 1.00 87.69 89 VAL A C 1
ATOM 726 O O . VAL A 1 89 ? 6.549 2.275 -1.751 1.00 87.69 89 VAL A O 1
ATOM 729 N N . LEU A 1 90 ? 8.759 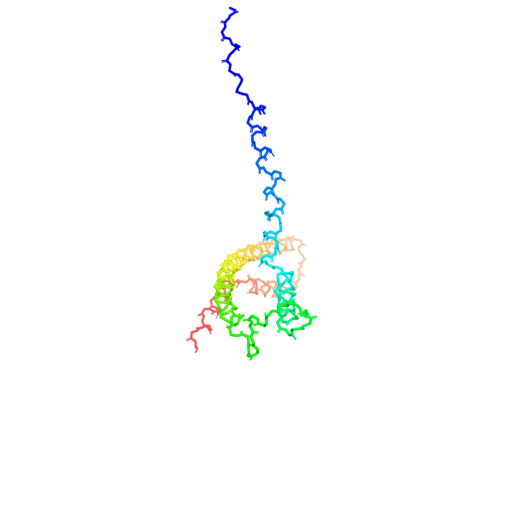2.592 -1.934 1.00 92.75 90 LEU A N 1
ATOM 730 C CA . LEU A 1 90 ? 9.011 2.636 -0.491 1.00 92.75 90 LEU A CA 1
ATOM 731 C C . LEU A 1 90 ? 8.242 3.771 0.202 1.00 92.75 90 LEU A C 1
ATOM 733 O O . LEU A 1 90 ? 7.675 3.573 1.276 1.00 92.75 90 LEU A O 1
ATOM 737 N N . ILE A 1 91 ? 8.184 4.959 -0.405 1.00 88.81 91 ILE A N 1
ATOM 738 C CA . ILE A 1 91 ? 7.382 6.083 0.107 1.00 88.81 91 ILE A CA 1
ATOM 739 C C . ILE A 1 91 ? 5.892 5.716 0.099 1.00 88.81 91 ILE A C 1
ATOM 741 O O . ILE A 1 91 ? 5.182 5.978 1.073 1.00 88.81 91 ILE A O 1
ATOM 745 N N . SER A 1 92 ? 5.423 5.069 -0.969 1.00 84.81 92 SER A N 1
ATOM 746 C CA . SER A 1 92 ? 4.032 4.625 -1.098 1.00 84.81 92 SER A CA 1
ATOM 747 C C . SER A 1 92 ? 3.673 3.570 -0.050 1.00 84.81 92 SER A C 1
ATOM 749 O O . SER A 1 92 ? 2.636 3.694 0.599 1.00 84.81 92 SER A O 1
ATOM 751 N N . GLN A 1 93 ? 4.557 2.598 0.181 1.00 89.81 93 GLN A N 1
ATOM 752 C CA . GLN A 1 93 ? 4.422 1.580 1.223 1.00 89.81 93 GLN A CA 1
ATOM 753 C C . GLN A 1 93 ? 4.408 2.211 2.619 1.00 89.81 93 GLN A C 1
ATOM 755 O O . GLN A 1 93 ? 3.510 1.924 3.402 1.00 89.81 93 GLN A O 1
ATOM 760 N N . LYS A 1 94 ? 5.320 3.146 2.922 1.00 92.62 94 LYS A N 1
ATOM 761 C CA . LYS A 1 94 ? 5.318 3.874 4.207 1.00 92.62 94 LYS A CA 1
ATOM 762 C C . LYS A 1 94 ? 4.017 4.645 4.440 1.00 92.62 94 LYS A C 1
ATOM 764 O O . LYS A 1 94 ? 3.514 4.682 5.562 1.00 92.62 94 LYS A O 1
ATOM 769 N N . ARG A 1 95 ? 3.467 5.270 3.393 1.00 89.88 95 ARG A N 1
ATOM 770 C CA . ARG A 1 95 ? 2.182 5.979 3.472 1.00 89.88 95 ARG A CA 1
ATOM 771 C C . ARG A 1 95 ? 1.024 5.015 3.732 1.00 89.88 95 ARG A C 1
ATOM 773 O O . ARG A 1 95 ? 0.177 5.320 4.566 1.00 89.88 95 ARG A O 1
ATOM 780 N N . GLN A 1 96 ? 0.994 3.880 3.033 1.00 89.12 96 GLN A N 1
ATOM 781 C CA . GLN A 1 96 ? -0.022 2.842 3.223 1.00 89.12 96 GLN A CA 1
ATOM 782 C C . GLN A 1 96 ? 0.052 2.245 4.632 1.00 89.12 96 GLN A C 1
ATOM 784 O O . GLN A 1 96 ? -0.960 2.249 5.319 1.00 89.12 96 GLN A O 1
ATOM 789 N N . ALA A 1 97 ? 1.245 1.885 5.111 1.00 93.62 97 ALA A N 1
ATOM 790 C CA . ALA A 1 97 ? 1.451 1.345 6.457 1.00 93.62 97 ALA A CA 1
ATOM 791 C C . ALA A 1 97 ? 0.990 2.314 7.560 1.00 93.62 97 ALA A C 1
ATOM 793 O O . ALA A 1 97 ? 0.370 1.908 8.538 1.00 93.62 97 ALA A O 1
ATOM 794 N N . ARG A 1 98 ? 1.231 3.625 7.395 1.00 94.12 98 ARG A N 1
ATOM 795 C CA . ARG A 1 98 ? 0.711 4.633 8.334 1.00 94.12 98 ARG A CA 1
ATOM 796 C C . ARG A 1 98 ? -0.818 4.670 8.328 1.00 94.12 98 ARG A C 1
ATOM 798 O O . ARG A 1 98 ? -1.424 4.712 9.393 1.00 94.12 98 ARG A O 1
ATOM 805 N N . MET A 1 99 ? -1.437 4.673 7.149 1.00 94.44 99 MET A N 1
ATOM 806 C CA . MET A 1 99 ? -2.899 4.671 7.037 1.00 94.44 99 MET A CA 1
ATOM 807 C C . MET A 1 99 ? -3.499 3.405 7.656 1.00 94.44 99 MET A C 1
ATOM 809 O O . MET A 1 99 ? -4.473 3.487 8.394 1.00 94.44 99 MET A O 1
ATOM 813 N N . GLU A 1 100 ? -2.882 2.256 7.401 1.00 95.62 100 GLU A N 1
ATOM 814 C CA . GLU A 1 100 ? -3.272 0.971 7.969 1.00 95.62 100 GLU A CA 1
ATOM 815 C C . GLU A 1 100 ? -3.171 0.975 9.496 1.00 95.62 100 GLU A C 1
ATOM 817 O O . GLU A 1 100 ? -4.135 0.603 10.151 1.00 95.62 100 GLU A O 1
ATOM 822 N N . SER A 1 101 ? -2.094 1.518 10.077 1.00 94.88 101 SER A N 1
ATOM 823 C CA . SER A 1 101 ? -1.977 1.626 11.540 1.00 94.88 101 SER A CA 1
ATOM 824 C C . SER A 1 101 ? -3.060 2.506 12.175 1.00 94.88 101 SER A C 1
ATOM 826 O O . SER A 1 101 ? -3.565 2.185 13.246 1.00 94.88 101 SER A O 1
ATOM 828 N N . ILE A 1 102 ? -3.456 3.599 11.512 1.00 94.06 102 ILE A N 1
ATOM 829 C CA . ILE A 1 102 ? -4.534 4.474 11.999 1.00 94.06 102 ILE A CA 1
ATOM 830 C C . ILE A 1 102 ? -5.867 3.740 11.886 1.00 94.06 102 ILE A C 1
ATOM 832 O O . ILE A 1 102 ? -6.665 3.753 12.819 1.00 94.06 102 ILE A O 1
ATOM 836 N N . ARG A 1 103 ? -6.099 3.070 10.754 1.00 95.50 103 ARG A N 1
ATOM 837 C CA . ARG A 1 103 ? -7.301 2.273 10.532 1.00 95.50 103 ARG A CA 1
ATOM 838 C C . ARG A 1 103 ? -7.438 1.168 11.580 1.00 95.50 103 ARG A C 1
ATOM 840 O O . ARG A 1 103 ? -8.515 1.029 12.138 1.00 95.50 103 ARG A O 1
ATOM 847 N N . GLN A 1 104 ? -6.354 0.463 11.896 1.00 95.06 104 GLN A N 1
ATOM 848 C CA . GLN A 1 104 ? -6.324 -0.555 12.948 1.00 95.06 104 GLN A CA 1
ATOM 849 C C . GLN A 1 104 ? -6.668 0.025 14.324 1.00 95.06 104 GLN A C 1
ATOM 851 O O . GLN A 1 104 ? -7.431 -0.587 15.061 1.00 95.06 104 GLN A O 1
ATOM 856 N N . GLN A 1 105 ? -6.152 1.211 14.667 1.00 93.88 105 GLN A N 1
ATOM 857 C CA . GLN A 1 105 ? -6.490 1.873 15.933 1.00 93.88 105 GLN A CA 1
ATOM 858 C C . GLN A 1 105 ? -7.977 2.236 16.014 1.00 93.88 105 GLN A C 1
ATOM 860 O O . GLN A 1 105 ? -8.608 1.992 17.037 1.00 93.88 105 GLN A O 1
ATOM 865 N N . VAL A 1 106 ? -8.543 2.775 14.931 1.00 95.56 106 VAL A N 1
ATOM 866 C CA . VAL A 1 106 ? -9.971 3.121 14.868 1.00 95.56 106 VAL A CA 1
ATOM 867 C C . VAL A 1 106 ? -10.845 1.868 14.922 1.00 95.56 106 VAL A C 1
ATOM 869 O O . VAL A 1 106 ? -11.817 1.837 15.669 1.00 95.56 106 VAL A O 1
ATOM 872 N N . GLU A 1 107 ? -10.505 0.828 14.158 1.00 95.56 107 GLU A N 1
ATOM 873 C CA . GLU A 1 107 ? -11.228 -0.450 14.178 1.00 95.56 107 GLU A CA 1
ATOM 874 C C . GLU A 1 107 ? -11.188 -1.083 15.574 1.00 95.56 107 GLU A C 1
ATOM 876 O O . GLU A 1 107 ? -12.215 -1.558 16.055 1.00 95.56 107 GLU A O 1
ATOM 881 N N . PHE A 1 108 ? -10.043 -1.014 16.258 1.00 92.31 108 PHE A N 1
ATOM 882 C CA . PHE A 1 108 ? -9.920 -1.463 17.640 1.00 92.31 108 PHE A CA 1
ATOM 883 C C . PHE A 1 108 ? -10.830 -0.668 18.587 1.00 92.31 108 PHE A C 1
ATOM 885 O O . PHE A 1 108 ? -11.601 -1.269 19.328 1.00 92.31 108 PHE A O 1
ATOM 892 N N . GLU A 1 109 ? -10.804 0.668 18.540 1.00 91.62 109 GLU A N 1
ATOM 893 C CA . GLU A 1 109 ? -11.644 1.515 19.403 1.00 91.62 109 GLU A CA 1
ATOM 894 C C . GLU A 1 109 ? -13.144 1.269 19.186 1.00 91.62 109 GLU A C 1
ATOM 896 O O . GLU A 1 109 ? -13.904 1.149 20.151 1.00 91.62 109 GLU A O 1
ATOM 901 N N . VAL A 1 110 ? -13.571 1.140 17.927 1.00 93.94 110 VAL A N 1
ATOM 902 C CA . VAL A 1 110 ? -14.960 0.806 17.586 1.00 93.94 110 VAL A CA 1
ATOM 903 C C . VAL A 1 110 ? -15.341 -0.561 18.149 1.00 93.94 110 VAL A C 1
ATOM 905 O O . VAL A 1 110 ? -16.438 -0.697 18.689 1.00 93.94 110 VAL A O 1
ATOM 908 N N . ASN A 1 111 ? -14.445 -1.550 18.078 1.00 89.94 111 ASN A N 1
ATOM 909 C CA . ASN A 1 111 ? -14.706 -2.876 18.631 1.00 89.94 111 ASN A CA 1
ATOM 910 C C . ASN A 1 111 ? -14.898 -2.829 20.154 1.00 89.94 111 ASN A C 1
ATOM 912 O O . ASN A 1 111 ? -15.902 -3.335 20.645 1.00 89.94 111 ASN A O 1
ATOM 916 N N . ILE A 1 112 ? -14.018 -2.123 20.881 1.00 88.81 112 ILE A N 1
ATOM 917 C CA . ILE A 1 112 ? -14.165 -1.900 22.334 1.00 88.81 112 ILE A CA 1
ATOM 918 C C . ILE A 1 112 ? -15.512 -1.251 22.666 1.00 88.81 112 ILE A C 1
ATOM 920 O O . ILE A 1 112 ? -16.144 -1.573 23.675 1.00 88.81 112 ILE A O 1
ATOM 924 N N . HIS A 1 113 ? -15.939 -0.278 21.862 1.00 90.62 113 HIS A N 1
ATOM 925 C CA . HIS A 1 113 ? -17.198 0.413 22.105 1.00 90.62 113 HIS A CA 1
ATOM 926 C C . HIS A 1 113 ? -18.403 -0.502 21.877 1.00 90.62 113 HIS A C 1
ATOM 928 O O . HIS A 1 113 ? -19.267 -0.596 22.750 1.00 90.62 113 HIS A O 1
ATOM 934 N N . ALA A 1 114 ? -18.430 -1.203 20.741 1.00 90.81 114 ALA A N 1
ATOM 935 C CA . ALA A 1 114 ? -19.489 -2.146 20.394 1.00 90.81 114 ALA A CA 1
ATOM 936 C C . ALA A 1 114 ? -19.647 -3.229 21.468 1.00 90.81 114 ALA A C 1
ATOM 938 O O . ALA A 1 114 ? -20.753 -3.584 21.858 1.00 90.81 114 ALA A O 1
ATOM 939 N N . GLU A 1 115 ? -18.537 -3.703 22.004 1.00 87.81 115 GLU A N 1
ATOM 940 C CA . GLU A 1 115 ? -18.501 -4.693 23.068 1.00 87.81 115 GLU A CA 1
ATOM 941 C C . GLU A 1 115 ? -19.075 -4.199 24.393 1.00 87.81 115 GLU A C 1
ATOM 943 O O . GLU A 1 115 ? -19.913 -4.876 24.987 1.00 87.81 115 GLU A O 1
ATOM 948 N N . LYS A 1 116 ? -18.743 -2.973 24.813 1.00 87.75 116 LYS A N 1
ATOM 949 C CA . LYS A 1 116 ? -19.388 -2.346 25.979 1.00 87.75 116 LYS A CA 1
ATOM 950 C C . LYS A 1 116 ? -20.897 -2.203 25.787 1.00 87.75 116 LYS A C 1
ATOM 952 O O . LYS A 1 116 ? -21.659 -2.409 26.733 1.00 87.75 116 LYS A O 1
ATOM 957 N N . GLU A 1 117 ? -21.338 -1.848 24.581 1.00 91.25 117 GLU A N 1
ATOM 958 C CA . GLU A 1 117 ? -22.764 -1.769 24.258 1.00 91.25 117 GLU A CA 1
ATOM 959 C C . GLU A 1 117 ? -23.438 -3.147 24.295 1.00 91.25 117 GLU A C 1
ATOM 961 O O . GLU A 1 117 ? -24.532 -3.263 24.852 1.00 91.25 117 GLU A O 1
ATOM 966 N N . ILE A 1 118 ? -22.784 -4.194 23.781 1.00 89.50 118 ILE A N 1
ATOM 967 C CA . ILE A 1 118 ? -23.273 -5.580 23.842 1.00 89.50 118 ILE A CA 1
ATOM 968 C C . ILE A 1 118 ? -23.402 -6.041 25.293 1.00 89.50 118 ILE A C 1
ATOM 970 O O . ILE A 1 118 ? -24.476 -6.502 25.679 1.00 89.50 118 ILE A O 1
ATOM 974 N N . THR A 1 119 ? -22.372 -5.854 26.119 1.00 86.81 119 THR A N 1
ATOM 975 C CA . THR A 1 119 ? -22.409 -6.215 27.544 1.00 86.81 119 THR A CA 1
ATOM 976 C C . THR A 1 119 ? -23.546 -5.499 28.269 1.00 86.81 119 THR A C 1
ATOM 978 O O . THR A 1 119 ? -24.314 -6.128 28.999 1.00 86.81 119 THR A O 1
ATOM 981 N N . LYS A 1 120 ? -23.744 -4.205 27.996 1.00 87.81 120 LYS A N 1
ATOM 982 C CA . LYS A 1 120 ? -24.860 -3.437 28.560 1.00 87.81 120 LYS A CA 1
ATOM 983 C C . LYS A 1 120 ? -26.225 -3.945 28.084 1.00 87.81 120 LYS A C 1
ATOM 985 O O . LYS A 1 120 ? -27.165 -4.004 28.875 1.00 87.81 120 LYS A O 1
ATOM 990 N N . MET A 1 121 ? -26.355 -4.324 26.812 1.00 88.94 121 MET A N 1
ATOM 991 C CA . MET A 1 121 ? -27.579 -4.943 26.293 1.00 88.94 121 MET A CA 1
ATOM 992 C C . MET A 1 121 ? -27.857 -6.294 26.965 1.00 88.94 121 MET A C 1
ATOM 994 O O . MET A 1 121 ? -29.005 -6.558 27.324 1.00 88.94 121 MET A O 1
ATOM 998 N N . LEU A 1 122 ? -26.824 -7.111 27.192 1.00 86.94 122 LEU A N 1
ATOM 999 C CA . LEU A 1 122 ? -26.909 -8.377 27.927 1.00 86.94 122 LEU A CA 1
ATOM 1000 C C . LEU A 1 122 ? -27.384 -8.163 29.372 1.00 86.94 122 LEU A C 1
ATOM 1002 O O . LEU A 1 122 ? -28.282 -8.866 29.833 1.00 86.94 122 LEU A O 1
ATOM 1006 N N . GLU A 1 123 ? -26.834 -7.168 30.073 1.00 85.06 123 GLU A N 1
ATOM 1007 C CA . GLU A 1 123 ? -27.267 -6.796 31.427 1.00 85.06 123 GLU A CA 1
ATOM 1008 C C . GLU A 1 123 ? -28.731 -6.359 31.466 1.00 85.06 123 GLU A C 1
ATOM 1010 O O . GLU A 1 123 ? -29.514 -6.868 32.268 1.00 85.06 123 GLU A O 1
ATOM 1015 N N . MET A 1 124 ? -29.128 -5.467 30.557 1.00 87.81 124 MET A N 1
ATOM 1016 C CA . MET A 1 124 ? -30.514 -5.009 30.468 1.00 87.81 124 MET A CA 1
ATOM 1017 C C . MET A 1 124 ? -31.477 -6.159 30.145 1.00 87.81 124 MET A C 1
ATOM 1019 O O . MET A 1 124 ? -32.583 -6.206 30.687 1.00 87.81 124 MET A O 1
ATOM 1023 N N . LEU A 1 125 ? -31.074 -7.093 29.279 1.00 86.75 125 LEU A N 1
ATOM 1024 C CA . LEU A 1 125 ? -31.878 -8.265 28.940 1.00 86.75 125 LEU A CA 1
ATOM 1025 C C . LEU A 1 125 ? -32.038 -9.202 30.144 1.00 86.75 125 LEU A C 1
ATOM 1027 O O . LEU A 1 125 ? -33.149 -9.672 30.404 1.00 86.75 125 LEU A O 1
ATOM 1031 N N . HIS A 1 126 ? -30.964 -9.423 30.902 1.00 83.75 126 HIS A N 1
ATOM 1032 C CA . HIS A 1 126 ? -30.998 -10.207 32.135 1.00 83.75 126 HIS A CA 1
ATOM 1033 C C . HIS A 1 126 ? -31.918 -9.576 33.191 1.00 83.75 126 HIS A C 1
ATOM 1035 O O . HIS A 1 126 ? -32.754 -10.264 33.782 1.00 83.75 126 HIS A O 1
ATOM 1041 N N . ASP A 1 127 ? -31.851 -8.255 33.369 1.00 85.12 127 ASP A N 1
ATOM 1042 C CA . ASP A 1 127 ? -32.737 -7.524 34.280 1.00 85.12 127 ASP A CA 1
ATOM 1043 C C . ASP A 1 127 ? -34.218 -7.653 33.886 1.00 85.12 127 ASP A C 1
ATOM 1045 O O . ASP A 1 127 ? -35.093 -7.793 34.750 1.00 85.12 127 ASP A O 1
ATOM 1049 N N . ILE A 1 128 ? -34.518 -7.628 32.582 1.00 86.62 128 ILE A N 1
ATOM 1050 C CA . ILE A 1 128 ? -35.876 -7.834 32.062 1.00 86.62 128 ILE A CA 1
ATOM 1051 C C . ILE A 1 128 ? -36.342 -9.274 32.310 1.00 86.62 128 ILE A C 1
ATOM 1053 O O . ILE A 1 128 ? -37.453 -9.460 32.813 1.00 86.62 128 ILE A O 1
ATOM 1057 N N . GLN A 1 129 ? -35.515 -10.283 32.013 1.00 83.94 129 GLN A N 1
ATOM 1058 C CA . GLN A 1 129 ? -35.837 -11.691 32.290 1.00 83.94 129 GLN A CA 1
ATOM 1059 C C . GLN A 1 129 ? -36.156 -11.913 33.770 1.00 83.94 129 GLN A C 1
ATOM 1061 O O . GLN A 1 129 ? -37.192 -12.500 34.099 1.00 83.94 129 GLN A O 1
ATOM 1066 N N . LYS A 1 130 ? -35.324 -11.361 34.662 1.00 82.06 130 LYS A N 1
ATOM 1067 C CA . LYS A 1 130 ? -35.512 -11.448 36.114 1.00 82.06 130 LYS A CA 1
ATOM 1068 C C . LYS A 1 130 ? -36.836 -10.830 36.564 1.00 82.06 130 LYS A C 1
ATOM 1070 O O . LYS A 1 130 ? -37.533 -11.414 37.391 1.00 82.06 130 LYS A O 1
ATOM 1075 N N . LYS A 1 131 ? -37.223 -9.675 36.006 1.00 84.94 131 LYS A N 1
ATOM 1076 C CA . LYS A 1 131 ? -38.525 -9.039 36.295 1.00 84.94 131 LYS A CA 1
ATOM 1077 C C . LYS A 1 131 ? -39.719 -9.844 35.786 1.00 84.94 131 LYS A C 1
ATOM 1079 O O . LYS A 1 131 ? -40.779 -9.787 36.402 1.00 84.94 131 LYS A O 1
ATOM 1084 N N . LEU A 1 132 ? -39.563 -10.566 34.678 1.00 85.38 132 LEU A N 1
ATOM 1085 C CA . LEU A 1 132 ? -40.613 -11.405 34.094 1.00 85.38 132 LEU A CA 1
ATOM 1086 C C . LEU A 1 132 ? -40.728 -12.786 34.764 1.00 85.38 132 LEU A C 1
ATOM 1088 O O . LEU A 1 132 ? -41.632 -13.542 34.419 1.00 85.38 132 LEU A O 1
ATOM 1092 N N . GLY A 1 133 ? -39.848 -13.116 35.718 1.00 79.38 133 GLY A N 1
ATOM 1093 C CA . GLY A 1 133 ? -39.850 -14.412 36.404 1.00 79.38 133 GLY A CA 1
ATOM 1094 C C . GLY A 1 133 ? -39.476 -15.582 35.490 1.00 79.38 133 GLY A C 1
ATOM 1095 O O . GLY A 1 133 ? -39.804 -16.728 35.792 1.00 79.38 133 GLY A O 1
ATOM 1096 N N . ILE A 1 134 ? -38.822 -15.292 34.362 1.00 76.31 134 ILE A N 1
ATOM 1097 C CA . ILE A 1 134 ? -38.308 -16.299 33.438 1.00 76.31 134 ILE A CA 1
ATOM 1098 C C . ILE A 1 134 ? -36.965 -16.751 34.009 1.00 76.31 134 ILE A C 1
ATOM 1100 O O . ILE A 1 134 ? -35.935 -16.138 33.744 1.00 76.31 134 ILE A O 1
ATOM 1104 N N . ASP A 1 135 ? -36.999 -17.778 34.856 1.00 65.00 135 ASP A N 1
ATOM 1105 C CA . ASP A 1 135 ? -35.793 -18.393 35.402 1.00 65.00 135 ASP A CA 1
ATOM 1106 C C . ASP A 1 135 ? -35.183 -19.316 34.339 1.00 65.00 135 ASP A C 1
ATOM 1108 O O . ASP A 1 135 ? -35.745 -20.356 33.982 1.00 65.00 135 ASP A O 1
ATOM 1112 N N . HIS A 1 136 ? -34.063 -18.890 33.762 1.00 62.50 136 HIS A N 1
ATOM 1113 C CA . HIS A 1 136 ? -33.222 -19.726 32.916 1.00 62.50 136 HIS A CA 1
ATOM 1114 C C . HIS A 1 136 ? -31.957 -20.057 33.706 1.00 62.50 136 HIS A C 1
ATOM 1116 O O . HIS A 1 136 ? -31.304 -19.163 34.235 1.00 62.50 136 HIS A O 1
ATOM 1122 N N . ASN A 1 137 ? -31.568 -21.334 33.733 1.00 59.38 137 ASN A N 1
ATOM 1123 C CA . ASN A 1 137 ? -30.361 -21.831 34.412 1.00 59.38 137 ASN A CA 1
ATOM 1124 C C . ASN A 1 137 ? -29.042 -21.379 33.725 1.00 59.38 137 ASN A C 1
ATOM 1126 O O . ASN A 1 137 ? -27.984 -21.958 33.942 1.00 59.38 137 ASN A O 1
ATOM 1130 N N . ASP A 1 138 ? -29.105 -20.348 32.879 1.00 65.19 138 ASP A N 1
ATOM 1131 C CA . ASP A 1 138 ? -28.034 -19.863 32.004 1.00 65.19 138 ASP A CA 1
ATOM 1132 C C . ASP A 1 138 ? -27.294 -18.647 32.575 1.00 65.19 138 ASP A C 1
ATOM 1134 O O . ASP A 1 138 ? -26.525 -17.998 31.868 1.00 65.19 138 ASP A O 1
ATOM 1138 N N . THR A 1 139 ? -27.459 -18.351 33.867 1.00 66.56 139 THR A N 1
ATOM 1139 C CA . THR A 1 139 ? -26.653 -17.334 34.569 1.00 66.56 139 THR A CA 1
ATOM 1140 C C . THR A 1 139 ? -25.154 -17.577 34.358 1.00 66.56 139 THR A C 1
ATOM 1142 O O . THR A 1 139 ? -24.403 -16.638 34.128 1.00 66.56 139 THR A O 1
ATOM 1145 N N . GLU A 1 140 ? -24.725 -18.843 34.324 1.00 67.19 140 GLU A N 1
ATOM 1146 C CA . GLU A 1 140 ? -23.344 -19.221 34.007 1.00 67.19 140 GLU A CA 1
ATOM 1147 C C . GLU A 1 140 ? -22.961 -18.915 32.545 1.00 67.19 140 GLU A C 1
ATOM 1149 O O . GLU A 1 140 ? -21.825 -18.538 32.278 1.00 67.19 140 GLU A O 1
ATOM 1154 N N . GLN A 1 141 ? -23.885 -19.039 31.582 1.00 67.44 141 GLN A N 1
ATOM 1155 C CA . GLN A 1 141 ? -23.625 -18.665 30.184 1.00 67.44 141 GLN A CA 1
ATOM 1156 C C . GLN A 1 141 ? -23.531 -17.148 30.009 1.00 67.44 141 GLN A C 1
ATOM 1158 O O . GLN A 1 141 ? -22.673 -16.683 29.267 1.00 67.44 141 GLN A O 1
ATOM 1163 N N . LEU A 1 142 ? -24.369 -16.377 30.705 1.00 70.06 142 LEU A N 1
ATOM 1164 C CA . LEU A 1 142 ? -24.319 -14.918 30.664 1.00 70.06 142 LEU A CA 1
ATOM 1165 C C . LEU A 1 142 ? -23.024 -14.383 31.281 1.00 70.06 142 LEU A C 1
ATOM 1167 O O . LEU A 1 142 ? -22.394 -13.505 30.700 1.00 70.06 142 LEU A O 1
ATOM 1171 N N . GLU A 1 143 ? -22.619 -14.919 32.433 1.00 71.06 143 GLU A N 1
ATOM 1172 C CA . GLU A 1 143 ? -21.343 -14.572 33.065 1.00 71.06 143 GLU A CA 1
ATOM 1173 C C . GLU A 1 143 ? -20.158 -14.985 32.182 1.00 71.06 143 GLU A C 1
ATOM 1175 O O . GLU A 1 143 ? -19.247 -14.185 31.994 1.00 71.06 143 GLU A O 1
ATOM 1180 N N . ARG A 1 144 ? -20.212 -16.158 31.528 1.00 71.19 144 ARG A N 1
ATOM 1181 C CA . ARG A 1 144 ? -19.212 -16.550 30.519 1.00 71.19 144 ARG A CA 1
ATOM 1182 C C . ARG A 1 144 ? -19.157 -15.589 29.336 1.00 71.19 144 ARG A C 1
ATOM 1184 O O . ARG A 1 144 ? -18.070 -15.196 28.941 1.00 71.19 144 ARG A O 1
ATOM 1191 N N . MET A 1 145 ? -20.304 -15.186 28.792 1.00 70.94 145 MET A N 1
ATOM 1192 C CA . MET A 1 145 ? -20.354 -14.214 27.697 1.00 70.94 145 MET A CA 1
ATOM 1193 C C . MET A 1 145 ? -19.761 -12.872 28.135 1.00 70.94 145 MET A C 1
ATOM 1195 O O . MET A 1 145 ? -18.942 -12.314 27.417 1.00 70.94 145 MET A O 1
ATOM 1199 N N . LYS A 1 146 ? -20.109 -12.373 29.326 1.00 69.56 146 LYS A N 1
ATOM 1200 C CA . LYS A 1 146 ? -19.528 -11.140 29.880 1.00 69.56 146 LYS A CA 1
ATOM 1201 C C . LYS A 1 146 ? -18.021 -11.251 30.121 1.00 69.56 146 LYS A C 1
ATOM 1203 O O . LYS A 1 146 ? -17.319 -10.277 29.882 1.00 69.56 146 LYS A O 1
ATOM 1208 N N . GLU A 1 147 ? -17.531 -12.403 30.580 1.00 71.06 147 GLU A N 1
ATOM 1209 C CA . GLU A 1 147 ? -16.094 -12.649 30.747 1.00 71.06 147 GLU A CA 1
ATOM 1210 C C . GLU A 1 147 ? -15.349 -12.760 29.412 1.00 71.06 147 GLU A C 1
ATOM 1212 O O . GLU A 1 147 ? -14.237 -12.250 29.307 1.00 71.06 147 GLU A O 1
ATOM 1217 N N . GLU A 1 148 ? -15.937 -13.399 28.397 1.00 65.88 148 GLU A N 1
ATOM 1218 C CA . GLU A 1 148 ? -15.367 -13.460 27.043 1.00 65.88 148 GLU A CA 1
ATOM 1219 C C . GLU A 1 148 ? -15.351 -12.082 26.361 1.00 65.88 148 GLU A C 1
ATOM 1221 O O . GLU A 1 148 ? -14.449 -11.815 25.569 1.00 65.88 148 GLU A O 1
ATOM 1226 N N . LEU A 1 149 ? -16.307 -11.208 26.704 1.00 67.19 149 LEU A N 1
ATOM 1227 C CA . LEU A 1 149 ? -16.417 -9.817 26.243 1.00 67.19 149 LEU A CA 1
ATOM 1228 C C . LEU A 1 149 ? -15.609 -8.806 27.107 1.00 67.19 149 LEU A C 1
ATOM 1230 O O . LEU A 1 149 ? -15.733 -7.586 26.955 1.00 67.19 149 LEU A O 1
ATOM 1234 N N . ASP A 1 150 ? -14.809 -9.270 28.073 1.00 69.12 150 ASP A N 1
ATOM 1235 C CA . ASP A 1 150 ? -13.971 -8.400 28.908 1.00 69.12 150 ASP A CA 1
ATOM 1236 C C . ASP A 1 150 ? -12.586 -8.195 28.269 1.00 69.12 150 ASP A C 1
ATOM 1238 O O . ASP A 1 150 ? -11.600 -8.882 28.569 1.00 69.12 150 ASP A O 1
ATOM 1242 N N . ILE A 1 151 ? -12.493 -7.215 27.365 1.00 64.88 151 ILE A N 1
ATOM 1243 C CA . ILE A 1 151 ? -11.232 -6.876 26.678 1.00 64.88 151 ILE A CA 1
ATOM 1244 C C . ILE A 1 151 ? -10.128 -6.433 27.631 1.00 64.88 151 ILE A C 1
ATOM 1246 O O . ILE A 1 151 ? -8.952 -6.511 27.270 1.00 64.88 151 ILE A O 1
ATOM 1250 N N . GLU A 1 152 ? -10.452 -5.995 28.846 1.00 65.19 152 GLU A N 1
ATOM 1251 C CA . GLU A 1 152 ? -9.438 -5.582 29.813 1.00 65.19 152 GLU A CA 1
ATOM 1252 C C . GLU A 1 152 ? -8.537 -6.773 30.187 1.00 65.19 152 GLU A C 1
ATOM 1254 O O . GLU A 1 152 ? -7.308 -6.647 30.170 1.00 65.19 152 GLU A O 1
ATOM 1259 N N . LYS A 1 153 ? -9.122 -7.971 30.343 1.00 65.25 153 LYS A N 1
ATOM 1260 C CA . LYS A 1 153 ? -8.377 -9.224 30.561 1.00 65.25 153 LYS A CA 1
ATOM 1261 C C . LYS A 1 153 ? -7.595 -9.676 29.322 1.00 65.25 153 LYS A C 1
ATOM 1263 O O . LYS A 1 153 ? -6.451 -10.112 29.453 1.00 65.25 153 LYS A O 1
ATOM 1268 N N . LEU A 1 154 ? -8.160 -9.551 28.118 1.00 66.62 154 LEU A N 1
ATOM 1269 C CA . LEU A 1 154 ? -7.466 -9.925 26.872 1.00 66.62 154 LEU A CA 1
ATOM 1270 C C . LEU A 1 154 ? -6.266 -9.009 26.581 1.00 66.62 154 LEU A C 1
ATOM 1272 O O . LEU A 1 154 ? -5.211 -9.476 26.143 1.00 66.62 154 LEU A O 1
ATOM 1276 N N . HIS A 1 155 ? -6.392 -7.713 26.872 1.00 64.81 155 HIS A N 1
ATOM 1277 C CA . HIS A 1 155 ? -5.315 -6.740 26.705 1.00 64.81 155 HIS A CA 1
ATOM 1278 C C . HIS A 1 155 ? -4.196 -6.946 27.746 1.00 64.81 155 HIS A C 1
ATOM 1280 O O . HIS A 1 155 ? -3.015 -6.792 27.419 1.00 64.81 155 HIS A O 1
ATOM 1286 N N . GLU A 1 156 ? -4.529 -7.362 28.975 1.00 66.44 156 GLU A N 1
ATOM 1287 C CA . GLU A 1 156 ? -3.539 -7.779 29.978 1.00 66.44 156 GLU A CA 1
ATOM 1288 C C . GLU A 1 156 ? -2.815 -9.077 29.595 1.00 66.44 156 GLU A C 1
ATOM 1290 O O . GLU A 1 156 ? -1.585 -9.136 29.694 1.00 66.44 156 GLU A O 1
ATOM 1295 N N . GLN A 1 157 ? -3.533 -10.085 29.092 1.00 64.56 157 GLN A N 1
ATOM 1296 C CA . GLN A 1 157 ? -2.936 -11.344 28.630 1.00 64.56 157 GLN A CA 1
ATOM 1297 C C . GLN A 1 157 ? -2.013 -11.138 27.422 1.00 64.56 157 GLN A C 1
ATOM 1299 O O . GLN A 1 157 ? -0.898 -11.664 27.406 1.00 64.56 157 GLN A O 1
ATOM 1304 N N . ALA A 1 158 ? -2.408 -10.311 26.447 1.00 63.50 158 ALA A N 1
ATOM 1305 C CA . ALA A 1 158 ? -1.560 -9.966 25.303 1.00 63.50 158 ALA A CA 1
ATOM 1306 C C . ALA A 1 158 ? -0.281 -9.215 25.724 1.00 63.50 158 ALA A C 1
ATOM 1308 O O . ALA A 1 158 ? 0.782 -9.395 25.128 1.00 63.50 158 ALA A O 1
ATOM 1309 N N . LYS A 1 159 ? -0.356 -8.397 26.782 1.00 62.16 159 LYS A N 1
ATOM 1310 C CA . LYS A 1 159 ? 0.795 -7.662 27.327 1.00 62.16 159 LYS A CA 1
ATOM 1311 C C . LYS A 1 159 ? 1.718 -8.542 28.182 1.00 62.16 159 LYS A C 1
ATOM 1313 O O . LYS A 1 159 ? 2.910 -8.246 28.265 1.00 62.16 159 LYS A O 1
ATOM 1318 N N . GLN A 1 160 ? 1.196 -9.603 28.801 1.00 61.59 160 GLN A N 1
ATOM 1319 C CA . GLN A 1 160 ? 1.988 -10.591 29.543 1.00 61.59 160 GLN A CA 1
ATOM 1320 C C . GLN A 1 160 ? 2.658 -11.619 28.616 1.00 61.59 160 GLN A C 1
ATOM 1322 O O . GLN A 1 160 ? 3.827 -11.923 28.821 1.00 61.59 160 GLN A O 1
ATOM 1327 N N . GLY A 1 161 ? 1.978 -12.077 27.559 1.00 54.56 161 GLY A N 1
ATOM 1328 C CA . GLY A 1 161 ? 2.517 -13.057 26.603 1.00 54.56 161 GLY A CA 1
ATOM 1329 C C . GLY A 1 161 ? 3.540 -12.513 25.594 1.00 54.56 161 GLY A C 1
ATOM 1330 O O . GLY A 1 161 ? 4.184 -13.292 24.905 1.00 54.56 161 GLY A O 1
ATOM 1331 N N . GLY A 1 162 ? 3.713 -11.191 25.491 1.00 50.94 162 GLY A N 1
ATOM 1332 C CA . GLY A 1 162 ? 4.745 -10.560 24.653 1.00 50.94 162 GLY A CA 1
ATOM 1333 C C . GLY A 1 162 ? 6.080 -10.302 25.364 1.00 50.94 162 GLY A C 1
ATOM 1334 O O . GLY A 1 162 ? 6.899 -9.544 24.841 1.00 50.94 162 GLY A O 1
ATOM 1335 N N . LYS A 1 163 ? 6.268 -10.833 26.581 1.00 50.22 163 LYS A N 1
ATOM 1336 C CA . LYS A 1 163 ? 7.443 -10.583 27.434 1.00 50.22 163 LYS A CA 1
ATOM 1337 C C . LYS A 1 163 ? 8.353 -11.809 27.635 1.00 50.22 163 LYS A C 1
ATOM 1339 O O . LYS A 1 163 ? 9.381 -11.658 28.296 1.00 50.22 163 LYS A O 1
ATOM 1344 N N . ASP A 1 164 ? 7.998 -12.947 27.041 1.00 41.31 164 ASP A N 1
ATOM 1345 C CA . ASP A 1 164 ? 8.800 -14.179 26.963 1.00 41.31 164 ASP A CA 1
ATOM 1346 C C . ASP A 1 164 ? 9.382 -14.354 25.549 1.00 41.31 164 ASP A C 1
ATOM 1348 O O . ASP A 1 164 ? 10.525 -14.858 25.437 1.00 41.31 164 ASP A O 1
#

Sequence (164 aa):
MDKLTKEKPDLKNFQNDQMISKKKSDRFSFLITNTFGSIVFLFICILFFVIWICWNLGLLPSLKVFDPFPFQALEMVVSIFAVILSVTVLISQKRQARMESIRQQVEFEVNIHAEKEITKMLEMLHDIQKKLGIDHNDTEQLERMKEELDIEKLHEQAKQGGKD

Foldseek 3Di:
DDDDPPDDDPPPVVVVVVVVVCPPVVVVVVCVVPQLVDPNVVVVVVVVVVVLCCVQVCVPVPDDNPAPPVRPVVVVVVVVVVVVNVVVVVVVVVVVVVVVVVVVVVVVVVLLVVLVVVLVVLVVVVVVCVVVVVDDPCPVVNVVSNVVSPVVVVVVVVVVVVPD

pLDDT: mean 73.97, std 15.56, range [41.31, 95.62]

Organism: NCBI:txid188932

InterPro domains:
  IPR010406 Protein of unknown function DUF1003 [PF06210] (36-136)
  IPR010406 Protein of unknown function DUF1003 [PTHR41386] (13-151)

Secondary structure (DSSP, 8-state):
--SS-S----TTHHHHHHHHHHHHHHHHHHHHHHHTTSHHHHHHHHHHHHHHHHHHTT-STTS--SS-TTTHHHHHHHHHHHHHHHHHHHHHHHHHHHHHHHHHHHHHHHHHHHHHHHHHHHHHHHHHHHHHT---TTHHHHHHHHHHT-HHHHHHHHHHHT--